Protein AF-X0Z8K5-F1 (afdb_monomer)

Radius of gyration: 34.72 Å; Cα contacts (8 Å, |Δi|>4): 149; chains: 1; bounding box: 66×34×94 Å

Secondary structure (DSSP, 8-state):
---TT--EEEEEE-TT--EEEEEE--HHHHHHHHHHHHHH-TT-EEEEEEEEEETTEEEEEEEEEEEETTEEEEEEEEEEEE----B---HHHHHHHHHHHHHHHHHHHHHHHHHHHHHHHHHHHHHHTT-TT--HHHHHHHHHHHHTT-

Sequence (150 aa):
MIDFSKMTEVKVMLGDSTITEQKTFDPKQVTDYFQKINASLEGWSLQDVSITNNQDVRRIFTKFEIKEGNYLLSGHLSLQFHVLLYYKPVQRVIDCQKELSQIVDLTKNEQEQFSDNSDQVVLNKLKEMGYKDFDHQKLFEVFYEGLRRV

pLDDT: mean 80.6, std 13.21, range [40.66, 95.69]

Structure (mmCIF, N/CA/C/O backbone):
data_AF-X0Z8K5-F1
#
_entry.id   AF-X0Z8K5-F1
#
loop_
_atom_site.group_PDB
_atom_site.id
_atom_site.type_symbol
_atom_site.label_atom_id
_atom_site.label_alt_id
_atom_site.label_comp_id
_atom_site.label_asym_id
_atom_site.label_entity_id
_atom_site.label_seq_id
_atom_site.pdbx_PDB_ins_code
_atom_site.Cartn_x
_atom_site.Cartn_y
_atom_site.Cartn_z
_atom_site.occupancy
_atom_site.B_iso_or_equiv
_atom_site.auth_seq_id
_atom_site.auth_comp_id
_atom_site.auth_asym_id
_atom_site.auth_atom_id
_atom_site.pdbx_PDB_model_num
ATOM 1 N N . MET A 1 1 ? -0.743 15.318 -19.372 1.00 44.97 1 MET A N 1
ATOM 2 C CA . MET A 1 1 ? 0.201 14.740 -18.394 1.00 44.97 1 MET A CA 1
ATOM 3 C C . MET A 1 1 ? -0.537 13.603 -17.705 1.00 44.97 1 MET A C 1
ATOM 5 O O . MET A 1 1 ? -1.605 13.866 -17.168 1.00 44.97 1 MET A O 1
ATOM 9 N N . ILE A 1 2 ? -0.096 12.351 -17.852 1.00 52.69 2 ILE A N 1
ATOM 10 C CA . ILE A 1 2 ? -0.776 11.215 -17.211 1.00 52.69 2 ILE A CA 1
ATOM 11 C C . ILE A 1 2 ? -0.276 11.160 -15.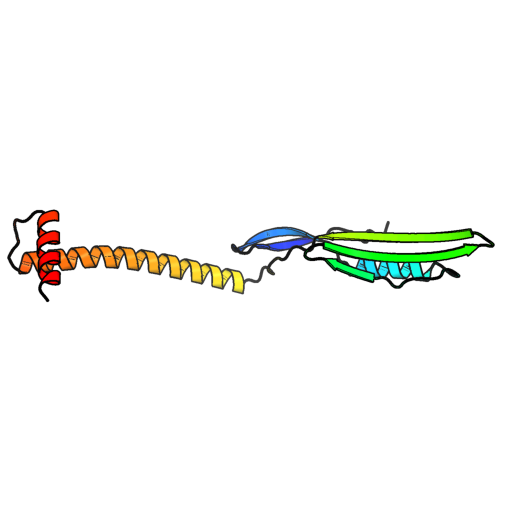767 1.00 52.69 2 ILE A C 1
ATOM 13 O O . ILE A 1 2 ? 0.916 10.987 -15.534 1.00 52.69 2 ILE A O 1
ATOM 17 N N . ASP A 1 3 ? -1.176 11.394 -14.819 1.00 67.38 3 ASP A N 1
ATOM 18 C CA . ASP A 1 3 ? -0.862 11.479 -13.395 1.00 67.38 3 ASP A CA 1
ATOM 19 C C . ASP A 1 3 ? -0.971 10.082 -12.761 1.00 67.38 3 ASP A C 1
ATOM 21 O O . ASP A 1 3 ? -1.995 9.707 -12.198 1.00 67.38 3 ASP A O 1
ATOM 25 N N . PHE A 1 4 ? 0.070 9.262 -12.936 1.00 69.38 4 PHE A N 1
ATOM 26 C CA . PHE A 1 4 ? 0.128 7.882 -12.418 1.00 69.38 4 PHE A CA 1
ATOM 27 C C . PHE A 1 4 ? 0.201 7.812 -10.885 1.00 69.38 4 PHE A C 1
ATOM 29 O O . PHE A 1 4 ? -0.040 6.762 -10.294 1.00 69.38 4 PHE A O 1
ATOM 36 N N . SER A 1 5 ? 0.532 8.935 -10.248 1.00 74.38 5 SER A N 1
ATOM 37 C CA . SER A 1 5 ? 0.516 9.140 -8.800 1.00 74.38 5 SER A CA 1
ATOM 38 C C . SER A 1 5 ? -0.672 9.990 -8.358 1.00 74.38 5 SER A C 1
ATOM 40 O O . SER A 1 5 ? -0.624 10.575 -7.274 1.00 74.38 5 SER A O 1
ATOM 42 N N . LYS A 1 6 ? -1.722 10.101 -9.187 1.00 83.94 6 LYS A N 1
ATOM 43 C CA . LYS A 1 6 ? -2.889 10.906 -8.844 1.00 83.94 6 LYS A CA 1
ATOM 44 C C . LYS A 1 6 ? -3.464 10.408 -7.531 1.00 83.94 6 LYS A C 1
ATOM 46 O O . LYS A 1 6 ? -3.996 9.300 -7.441 1.00 83.94 6 LYS A O 1
ATOM 51 N N . MET A 1 7 ? -3.368 11.263 -6.525 1.00 89.00 7 MET A N 1
ATOM 52 C CA . MET A 1 7 ? -3.893 10.956 -5.211 1.00 89.00 7 MET A CA 1
ATOM 53 C C . MET A 1 7 ? -5.418 10.975 -5.270 1.00 89.00 7 MET A C 1
ATOM 55 O O . MET A 1 7 ? -6.038 11.913 -5.772 1.00 89.00 7 MET A O 1
ATOM 59 N N . THR A 1 8 ? -6.012 9.914 -4.751 1.00 89.06 8 THR A N 1
ATOM 60 C CA . THR A 1 8 ? -7.448 9.747 -4.559 1.00 89.06 8 THR A CA 1
ATOM 61 C C . THR A 1 8 ? -7.740 9.760 -3.071 1.00 89.06 8 THR A C 1
ATOM 63 O O . THR A 1 8 ? -6.986 9.199 -2.274 1.00 89.06 8 THR A O 1
ATOM 66 N N . GLU A 1 9 ? -8.814 10.443 -2.694 1.00 91.38 9 GLU A N 1
ATOM 67 C CA . GLU A 1 9 ? -9.269 10.490 -1.311 1.00 91.38 9 GLU A CA 1
ATOM 68 C C . GLU A 1 9 ? -10.182 9.298 -1.045 1.00 91.38 9 GLU A C 1
ATOM 70 O O . GLU A 1 9 ? -11.146 9.048 -1.771 1.00 91.38 9 GLU A O 1
ATOM 75 N N . VAL A 1 10 ? -9.847 8.538 -0.008 1.00 90.31 10 VAL A N 1
ATOM 76 C CA . VAL A 1 10 ? -10.605 7.371 0.429 1.00 90.31 10 VAL A CA 1
ATOM 77 C C . VAL A 1 10 ? -10.974 7.527 1.895 1.00 90.31 10 VAL A C 1
ATOM 79 O O . VAL A 1 10 ? -10.151 7.912 2.726 1.00 90.31 10 VAL A O 1
ATOM 82 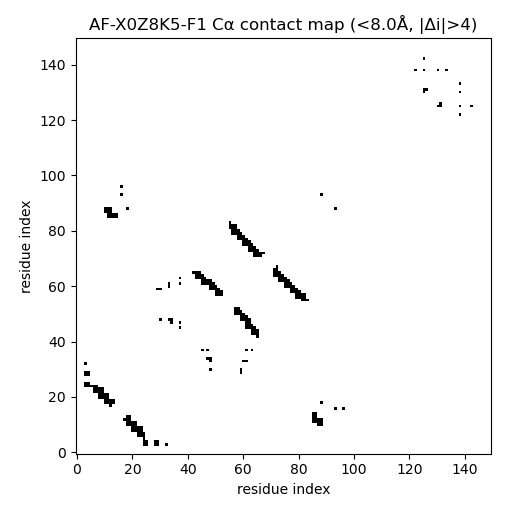N N . LYS A 1 11 ? -12.229 7.207 2.219 1.00 90.31 11 LYS A N 1
ATOM 83 C CA . LYS A 1 11 ? -12.677 7.110 3.608 1.00 90.31 11 LYS A CA 1
ATOM 84 C C . LYS A 1 11 ? -12.175 5.809 4.205 1.00 90.31 11 LYS A C 1
ATOM 86 O O . LYS A 1 11 ? -12.385 4.733 3.643 1.00 90.31 11 LYS A O 1
ATOM 91 N N . VAL A 1 12 ? -11.541 5.919 5.357 1.00 89.50 12 VAL A N 1
ATOM 92 C CA . VAL A 1 12 ? -10.948 4.806 6.086 1.00 89.50 12 VAL A CA 1
ATOM 93 C C . VAL A 1 12 ? -11.328 4.885 7.557 1.00 89.50 12 VAL A C 1
ATOM 95 O O . VAL A 1 12 ? -11.700 5.946 8.054 1.00 89.50 12 VAL A O 1
ATOM 98 N N . MET A 1 13 ? -11.256 3.757 8.253 1.00 86.88 13 MET A N 1
ATOM 99 C CA . MET A 1 13 ? -11.621 3.659 9.661 1.00 86.88 13 MET A CA 1
ATOM 100 C C . MET A 1 13 ? -10.400 3.308 10.516 1.00 86.88 13 MET A C 1
ATOM 102 O O . MET A 1 13 ? -9.633 2.398 10.183 1.00 86.88 13 MET A O 1
ATOM 106 N N . LEU A 1 14 ? -10.228 4.051 11.608 1.00 85.12 14 LEU A N 1
ATOM 107 C CA . LEU A 1 14 ? -9.228 3.810 12.647 1.00 85.12 14 LEU A CA 1
ATOM 108 C C . LEU A 1 14 ? -9.702 2.712 13.618 1.00 85.12 14 LEU A C 1
ATOM 110 O O . LEU A 1 14 ? -10.858 2.298 13.593 1.00 85.12 14 LEU A O 1
ATOM 114 N N . GLY A 1 15 ? -8.810 2.212 14.477 1.00 77.44 15 GLY A N 1
ATOM 115 C CA . GLY A 1 15 ? -9.140 1.133 15.423 1.00 77.44 15 GLY A CA 1
ATOM 116 C C . GLY A 1 15 ? -10.177 1.514 16.488 1.00 77.44 15 GLY A C 1
ATOM 117 O O . GLY A 1 15 ? -10.889 0.648 16.984 1.00 77.44 15 GLY A O 1
ATOM 118 N N . ASP A 1 16 ? -10.303 2.806 16.787 1.00 78.94 16 ASP A N 1
ATOM 119 C CA . ASP A 1 16 ? -11.326 3.398 17.658 1.00 78.94 16 ASP A CA 1
ATOM 120 C C . ASP A 1 16 ? -12.643 3.692 16.913 1.00 78.94 16 ASP A C 1
ATOM 122 O O . ASP A 1 16 ? -13.576 4.267 17.468 1.00 78.94 16 ASP A O 1
ATOM 126 N N . SER A 1 17 ? -12.725 3.295 15.640 1.00 74.94 17 SER A N 1
ATOM 127 C CA . SER A 1 17 ? -13.842 3.517 14.720 1.00 74.94 17 SER A CA 1
ATOM 128 C C . SER A 1 17 ? -14.156 4.950 14.328 1.00 74.94 17 SER A C 1
ATOM 130 O O . SER A 1 17 ? -15.172 5.228 13.684 1.00 74.94 17 SER A O 1
ATOM 132 N N . THR A 1 18 ? -13.204 5.843 14.564 1.00 83.31 18 THR A N 1
ATOM 133 C CA . THR A 1 18 ? -13.188 7.144 13.912 1.00 83.31 18 THR A CA 1
ATOM 134 C C . THR A 1 18 ? -13.014 6.964 12.398 1.00 83.31 18 THR A C 1
ATOM 136 O O . THR A 1 18 ? -12.086 6.294 11.932 1.00 83.31 18 THR A O 1
ATOM 139 N N . ILE A 1 19 ? -13.912 7.566 11.611 1.00 88.38 19 ILE A N 1
ATOM 140 C CA . ILE A 1 19 ? -13.794 7.624 10.148 1.00 88.38 19 ILE A CA 1
ATOM 141 C C . ILE A 1 19 ? -12.972 8.860 9.777 1.00 88.38 19 ILE A C 1
ATOM 143 O O . ILE A 1 19 ? -13.301 9.974 10.177 1.00 88.38 19 ILE A O 1
ATOM 147 N N . THR A 1 20 ? -11.922 8.662 8.986 1.00 90.44 20 THR A N 1
ATOM 148 C CA . THR A 1 20 ? -11.050 9.725 8.476 1.00 90.44 20 THR A CA 1
ATOM 149 C C . THR A 1 20 ? -10.858 9.586 6.966 1.00 90.44 20 THR A C 1
ATOM 151 O O . THR A 1 20 ? -11.178 8.553 6.374 1.00 90.44 20 THR A O 1
ATOM 154 N N . GLU A 1 21 ? -10.357 10.635 6.328 1.00 92.50 21 GLU A N 1
ATOM 155 C CA . GLU A 1 21 ? -10.035 10.649 4.904 1.00 92.50 21 GLU A CA 1
ATOM 156 C C . GLU A 1 21 ? -8.524 10.550 4.727 1.00 92.50 21 GLU A C 1
ATOM 158 O O . GLU A 1 21 ? -7.752 11.239 5.393 1.00 92.50 21 GLU A O 1
ATOM 163 N N . GLN A 1 22 ? -8.096 9.657 3.840 1.00 90.94 22 GLN A N 1
ATOM 164 C CA . GLN A 1 22 ? -6.690 9.447 3.523 1.00 90.94 22 GLN A CA 1
ATOM 165 C C . GLN A 1 22 ? -6.464 9.555 2.026 1.00 90.94 22 GLN A C 1
ATOM 167 O O . GLN A 1 22 ? -7.310 9.168 1.219 1.00 90.94 22 GLN A O 1
ATOM 172 N N . LYS A 1 23 ? -5.292 10.070 1.658 1.00 91.50 23 LYS A N 1
ATOM 173 C CA . LYS A 1 23 ? -4.861 10.157 0.265 1.00 91.50 23 LYS A CA 1
ATOM 174 C C . LYS A 1 23 ? -4.072 8.911 -0.098 1.00 91.50 23 LYS A C 1
ATOM 176 O O . LYS A 1 23 ? -3.109 8.559 0.577 1.00 91.50 23 LYS A O 1
ATOM 181 N N . THR A 1 24 ? -4.473 8.255 -1.176 1.00 91.12 24 THR A N 1
ATOM 182 C CA . THR A 1 24 ? -3.827 7.042 -1.678 1.00 91.12 24 THR A CA 1
ATOM 183 C C . THR A 1 24 ? -3.754 7.056 -3.200 1.00 91.12 24 THR A C 1
ATOM 185 O O . THR A 1 24 ? -4.452 7.825 -3.856 1.00 91.12 24 THR A O 1
ATOM 188 N N . PHE A 1 25 ? -2.918 6.203 -3.775 1.00 91.75 25 PHE A N 1
ATOM 189 C CA . PHE A 1 25 ? -2.806 6.006 -5.217 1.00 91.75 25 PHE A CA 1
ATOM 190 C C . PHE A 1 25 ? -2.772 4.507 -5.514 1.00 91.75 25 PHE A C 1
ATOM 192 O O . PHE A 1 25 ? -2.510 3.702 -4.621 1.00 91.75 25 PHE A O 1
ATOM 199 N N . ASP A 1 26 ? -3.027 4.129 -6.764 1.00 90.25 26 ASP A N 1
ATOM 200 C CA . ASP A 1 26 ? -2.982 2.732 -7.191 1.00 90.25 26 ASP A CA 1
ATOM 201 C C . ASP A 1 26 ? -1.544 2.328 -7.583 1.00 90.25 26 ASP A C 1
ATOM 203 O O . ASP A 1 26 ? -1.046 2.772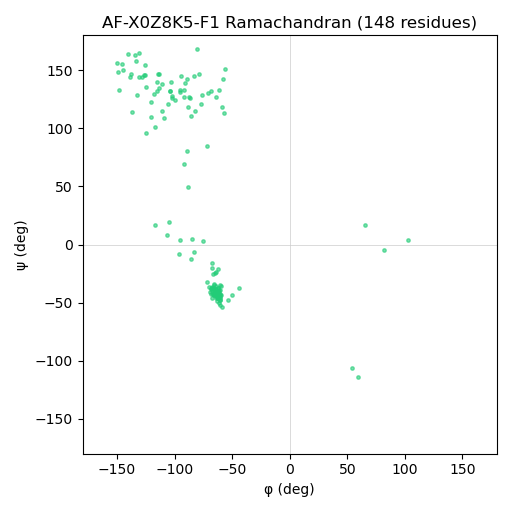 -8.625 1.00 90.25 26 ASP A O 1
ATOM 207 N N . PRO A 1 27 ? -0.861 1.458 -6.811 1.00 90.56 27 PRO A N 1
ATOM 208 C CA . PRO A 1 27 ? 0.500 1.025 -7.126 1.00 90.56 27 PRO A CA 1
ATOM 209 C C . PRO A 1 27 ? 0.594 0.263 -8.457 1.00 90.56 27 PRO A C 1
ATOM 211 O O . PRO A 1 27 ? 1.669 0.198 -9.064 1.00 90.56 27 PRO A O 1
ATOM 214 N N . LYS A 1 28 ? -0.521 -0.297 -8.946 1.00 90.94 28 LYS A N 1
ATOM 215 C CA . LYS A 1 28 ? -0.571 -0.959 -10.249 1.00 90.94 28 LYS A CA 1
ATOM 216 C C . LYS A 1 28 ? -0.359 0.036 -11.386 1.00 90.94 28 LYS A C 1
ATOM 218 O O . LYS A 1 28 ? 0.360 -0.284 -12.322 1.00 90.94 28 LYS A O 1
ATOM 223 N N . GLN A 1 29 ? -0.883 1.259 -11.283 1.00 91.62 29 GLN A N 1
ATOM 224 C CA . GLN A 1 29 ? -0.683 2.285 -12.316 1.00 91.62 29 GLN A CA 1
ATOM 225 C C . GLN A 1 29 ? 0.794 2.663 -12.471 1.00 91.62 29 GLN A C 1
ATOM 227 O O . GLN A 1 29 ? 1.270 2.849 -13.590 1.00 91.62 29 GLN A O 1
ATOM 232 N N . VAL A 1 30 ? 1.536 2.716 -11.361 1.00 91.81 30 VAL A N 1
ATOM 233 C CA . VAL A 1 30 ? 2.989 2.945 -11.366 1.00 91.81 30 VAL A CA 1
ATOM 234 C C . VAL A 1 30 ? 3.730 1.753 -11.975 1.00 91.81 30 VAL A C 1
ATOM 236 O O . VAL A 1 30 ? 4.633 1.937 -12.789 1.00 91.81 30 VAL A O 1
ATOM 239 N N . THR A 1 31 ? 3.326 0.532 -11.619 1.00 92.38 31 THR A N 1
ATOM 240 C CA . THR A 1 31 ? 3.914 -0.705 -12.156 1.00 92.38 31 THR A CA 1
ATOM 241 C C . THR A 1 31 ? 3.718 -0.795 -13.671 1.00 92.38 31 THR A C 1
ATOM 243 O O . THR A 1 31 ? 4.689 -0.965 -14.407 1.00 92.38 31 THR A O 1
ATOM 246 N N . ASP A 1 32 ? 2.486 -0.590 -14.143 1.00 92.06 32 ASP A N 1
ATOM 247 C CA . ASP A 1 32 ? 2.126 -0.588 -15.562 1.00 92.06 32 ASP A CA 1
ATOM 248 C C . ASP A 1 32 ? 2.892 0.517 -16.321 1.00 92.06 32 ASP A C 1
ATOM 250 O O . ASP A 1 32 ? 3.287 0.339 -17.474 1.00 92.06 32 ASP A O 1
ATOM 254 N N . TYR A 1 33 ? 3.142 1.668 -15.684 1.00 91.69 33 TYR A N 1
ATOM 255 C CA . TYR A 1 33 ? 3.954 2.736 -16.266 1.00 91.69 33 TYR A CA 1
ATOM 256 C C . TYR A 1 33 ? 5.431 2.343 -16.413 1.00 91.69 33 TYR A C 1
ATOM 258 O O . TYR A 1 33 ? 6.007 2.537 -17.482 1.00 91.69 33 TYR A O 1
ATOM 266 N N . PHE A 1 34 ? 6.043 1.742 -15.389 1.00 93.00 34 PHE A N 1
ATOM 267 C CA . PHE A 1 34 ? 7.432 1.274 -15.478 1.00 93.00 34 PHE A CA 1
ATOM 268 C C . PHE A 1 34 ? 7.589 0.164 -16.522 1.00 93.00 34 PHE A C 1
ATOM 270 O O . PHE A 1 34 ? 8.575 0.154 -17.255 1.00 93.00 34 PHE A O 1
ATOM 277 N N . GLN A 1 35 ? 6.591 -0.711 -16.668 1.00 92.00 35 GLN A N 1
ATOM 278 C CA . GLN A 1 35 ? 6.568 -1.709 -17.739 1.00 92.00 35 GLN A CA 1
ATOM 279 C C . GLN A 1 35 ? 6.537 -1.067 -19.132 1.00 92.00 35 GLN A C 1
ATOM 281 O O . GLN A 1 35 ? 7.237 -1.531 -20.028 1.00 92.00 35 GLN A O 1
ATOM 286 N N . LYS A 1 36 ? 5.781 0.023 -19.322 1.00 92.44 36 LYS A N 1
ATOM 287 C CA . LYS A 1 36 ? 5.780 0.773 -20.590 1.00 92.44 36 LYS A CA 1
ATOM 288 C C . LYS A 1 36 ? 7.136 1.408 -20.893 1.00 92.44 36 LYS A C 1
ATOM 290 O O . LYS A 1 36 ? 7.555 1.379 -22.044 1.00 92.44 36 LYS A O 1
ATOM 295 N N . ILE A 1 37 ? 7.821 1.950 -19.880 1.00 90.44 37 ILE A N 1
ATOM 296 C CA . ILE A 1 37 ? 9.189 2.469 -20.040 1.00 90.44 37 ILE A CA 1
ATOM 297 C C . ILE A 1 37 ? 10.112 1.339 -20.491 1.00 90.44 37 ILE A C 1
ATOM 299 O O . ILE A 1 37 ? 10.763 1.475 -21.522 1.00 90.44 37 ILE A O 1
ATOM 303 N N . ASN A 1 38 ? 10.106 0.212 -19.777 1.00 90.81 38 ASN A N 1
ATOM 304 C CA . ASN A 1 38 ? 10.895 -0.965 -20.131 1.00 90.81 38 ASN A CA 1
ATOM 305 C C . ASN A 1 38 ? 10.622 -1.400 -21.584 1.00 90.81 38 ASN A C 1
ATOM 307 O O . ASN A 1 38 ? 11.557 -1.563 -22.356 1.00 90.81 38 ASN A O 1
ATOM 311 N N . ALA A 1 39 ? 9.353 -1.494 -21.992 1.00 90.75 39 ALA A N 1
ATOM 312 C CA . ALA A 1 39 ? 8.976 -1.871 -23.356 1.00 90.75 39 ALA A CA 1
ATOM 313 C C . ALA A 1 39 ? 9.431 -0.871 -24.439 1.00 90.75 39 ALA A C 1
ATOM 315 O O . ALA A 1 39 ? 9.563 -1.257 -25.595 1.00 90.75 39 ALA A O 1
ATOM 316 N N . SER A 1 40 ? 9.662 0.398 -24.088 1.00 91.94 40 SER A N 1
ATOM 317 C CA . SER A 1 40 ? 10.149 1.427 -25.021 1.00 91.94 40 SER A CA 1
ATOM 318 C C . SER A 1 40 ? 11.675 1.474 -25.171 1.00 91.94 40 SER A C 1
ATOM 320 O O . SER A 1 40 ? 12.181 2.143 -26.069 1.00 91.94 40 SER A O 1
ATOM 322 N N . LEU A 1 41 ? 12.415 0.787 -24.296 1.00 91.62 41 LEU A N 1
ATOM 323 C CA . LEU A 1 41 ? 13.878 0.777 -24.268 1.00 91.62 41 LEU A CA 1
ATOM 324 C C . LEU A 1 41 ? 14.432 -0.385 -25.106 1.00 91.62 41 LEU A C 1
ATOM 326 O O . LEU A 1 41 ? 15.000 -1.346 -24.586 1.00 91.62 41 LEU A O 1
ATOM 330 N N . GLU A 1 42 ? 14.270 -0.297 -26.425 1.00 88.50 42 GLU A N 1
ATOM 331 C CA . GLU A 1 42 ? 14.803 -1.296 -27.358 1.00 88.50 42 GLU A CA 1
ATOM 332 C C . GLU A 1 42 ? 16.338 -1.378 -27.291 1.00 88.50 42 GLU A C 1
ATOM 334 O O . GLU A 1 42 ? 17.033 -0.363 -27.299 1.00 88.50 42 GLU A O 1
ATOM 339 N N . GLY A 1 43 ? 16.879 -2.598 -27.219 1.00 88.75 43 GLY A N 1
ATOM 340 C CA . GLY A 1 43 ? 18.326 -2.846 -27.146 1.00 88.75 43 GLY A CA 1
ATOM 341 C C . GLY A 1 43 ? 18.945 -2.699 -25.751 1.00 88.75 43 GLY A C 1
ATOM 342 O O . GLY A 1 43 ? 20.118 -3.025 -25.574 1.00 88.75 43 GLY A O 1
ATOM 343 N N . TRP A 1 44 ? 18.169 -2.272 -24.752 1.00 94.12 44 TRP A N 1
ATOM 344 C CA . TRP A 1 44 ? 18.604 -2.250 -23.358 1.00 94.12 44 TRP A CA 1
ATOM 345 C C . TRP A 1 44 ? 18.410 -3.626 -22.709 1.00 94.12 44 TRP A C 1
ATOM 347 O O . TRP A 1 44 ? 17.443 -4.339 -22.974 1.00 94.12 44 TRP A O 1
ATOM 357 N N . SER A 1 45 ? 19.322 -3.989 -21.814 1.00 91.62 45 SER A N 1
ATOM 358 C CA . SER A 1 45 ? 19.138 -5.069 -20.848 1.00 91.62 45 SER A CA 1
ATOM 359 C C . SER A 1 45 ? 18.233 -4.561 -19.730 1.00 91.62 45 SER A C 1
ATOM 361 O O . SER A 1 45 ? 18.541 -3.553 -19.092 1.00 91.62 45 SER A O 1
ATOM 363 N N . LEU A 1 46 ? 17.096 -5.221 -19.518 1.00 91.19 46 LEU A N 1
ATOM 364 C CA . LEU A 1 46 ? 16.043 -4.773 -18.607 1.00 91.19 46 LEU A CA 1
ATOM 365 C C . LEU A 1 46 ? 15.922 -5.735 -17.427 1.00 91.19 46 LEU A C 1
ATOM 367 O O . LEU A 1 46 ? 15.862 -6.950 -17.606 1.00 91.19 46 LEU A O 1
ATOM 371 N N . GLN A 1 47 ? 15.817 -5.183 -16.222 1.00 85.38 47 GLN A N 1
ATOM 372 C CA . GLN A 1 47 ? 15.300 -5.905 -15.070 1.00 85.38 47 GLN A CA 1
ATOM 373 C C . GLN A 1 47 ? 13.790 -5.664 -14.981 1.00 85.38 47 GLN A C 1
ATOM 375 O O . GLN A 1 47 ? 13.332 -4.522 -15.073 1.00 85.38 47 GLN A O 1
ATOM 380 N N . ASP A 1 48 ? 13.014 -6.732 -14.788 1.00 86.38 48 ASP A N 1
ATOM 381 C CA . ASP A 1 48 ? 11.569 -6.620 -14.596 1.00 86.38 48 ASP A CA 1
ATOM 382 C C . ASP A 1 48 ? 11.219 -5.703 -13.419 1.00 86.38 48 ASP A C 1
ATOM 384 O O . ASP A 1 48 ? 11.956 -5.590 -12.429 1.00 86.38 48 ASP A O 1
ATOM 388 N N . VAL A 1 49 ? 10.050 -5.063 -13.521 1.00 89.81 49 VAL A N 1
ATOM 389 C CA . VAL A 1 49 ? 9.542 -4.193 -12.459 1.00 89.81 49 VAL A CA 1
ATOM 390 C C . VAL A 1 49 ? 9.406 -5.002 -11.176 1.00 89.81 49 VAL A C 1
ATOM 392 O O . VAL A 1 49 ? 8.655 -5.973 -11.100 1.00 89.81 49 VAL A O 1
ATOM 395 N N . SER A 1 50 ? 10.148 -4.581 -10.162 1.00 89.69 50 SER A N 1
ATOM 396 C CA . SER A 1 50 ? 10.302 -5.298 -8.906 1.00 89.69 50 SER A CA 1
ATOM 397 C C . SER A 1 50 ? 9.695 -4.502 -7.759 1.00 89.69 50 SER A C 1
ATOM 399 O O . SER A 1 50 ? 9.732 -3.268 -7.746 1.00 89.69 50 SER A O 1
ATOM 401 N N . ILE A 1 51 ? 9.147 -5.218 -6.773 1.00 87.69 51 ILE A N 1
ATOM 402 C CA . ILE A 1 51 ? 8.557 -4.624 -5.572 1.00 87.69 51 ILE A CA 1
ATOM 403 C C . ILE A 1 51 ? 9.293 -5.146 -4.341 1.00 87.69 51 ILE A C 1
ATOM 405 O O . ILE A 1 51 ? 9.325 -6.352 -4.108 1.00 87.69 51 ILE A O 1
ATOM 409 N N . THR A 1 52 ? 9.851 -4.250 -3.525 1.00 89.44 52 THR A N 1
ATOM 410 C CA . THR A 1 52 ? 10.366 -4.626 -2.199 1.00 89.44 52 THR A CA 1
ATOM 411 C C . THR A 1 52 ? 9.319 -4.387 -1.126 1.00 89.44 52 THR A C 1
ATOM 413 O O . THR A 1 52 ? 8.592 -3.391 -1.170 1.00 89.44 52 THR A O 1
ATOM 416 N N . ASN A 1 53 ? 9.305 -5.255 -0.119 1.00 86.81 53 ASN A N 1
ATOM 417 C CA . ASN A 1 53 ? 8.484 -5.109 1.072 1.00 86.81 53 ASN A CA 1
ATOM 418 C C . ASN A 1 53 ? 9.395 -5.060 2.302 1.00 86.81 53 ASN A C 1
ATOM 420 O O . ASN A 1 53 ? 10.008 -6.070 2.644 1.00 86.81 53 ASN A O 1
ATOM 424 N N . ASN A 1 54 ? 9.505 -3.891 2.931 1.00 85.50 54 ASN A N 1
ATOM 425 C CA . ASN A 1 54 ? 10.225 -3.730 4.185 1.00 85.50 54 ASN A CA 1
ATOM 426 C C . ASN A 1 54 ? 9.292 -3.101 5.220 1.00 85.50 54 ASN A C 1
ATOM 428 O O . ASN A 1 54 ? 9.139 -1.883 5.248 1.00 85.50 54 ASN A O 1
ATOM 432 N N . GLN A 1 55 ? 8.669 -3.949 6.042 1.00 83.44 55 GLN A N 1
ATOM 433 C CA . GLN A 1 55 ? 7.692 -3.553 7.059 1.00 83.44 55 GLN A CA 1
ATOM 434 C C . GLN A 1 55 ? 6.541 -2.722 6.463 1.00 83.44 55 GLN A C 1
ATOM 436 O O . GLN A 1 55 ? 5.674 -3.266 5.780 1.00 83.44 55 GLN A O 1
ATOM 441 N N . ASP A 1 56 ? 6.525 -1.418 6.720 1.00 85.62 56 ASP A N 1
ATOM 442 C CA . ASP A 1 56 ? 5.535 -0.459 6.241 1.00 85.62 56 ASP A CA 1
ATOM 443 C C . ASP A 1 56 ? 5.987 0.282 4.973 1.00 85.62 56 ASP A C 1
ATOM 445 O O . ASP A 1 56 ? 5.187 0.971 4.346 1.00 85.62 56 ASP A O 1
ATOM 449 N N . VAL A 1 57 ? 7.240 0.122 4.543 1.00 89.56 57 VAL A N 1
ATOM 450 C CA . VAL A 1 57 ? 7.790 0.778 3.354 1.00 89.56 57 VAL A CA 1
ATOM 451 C C . VAL A 1 57 ? 7.784 -0.172 2.164 1.00 89.56 57 VAL A C 1
ATOM 453 O O . VAL A 1 57 ? 8.386 -1.252 2.173 1.00 89.56 57 VAL A O 1
ATOM 456 N N . ARG A 1 58 ? 7.150 0.269 1.076 1.00 91.94 58 ARG A N 1
ATOM 457 C CA . ARG A 1 58 ? 7.181 -0.413 -0.219 1.00 91.94 58 ARG A CA 1
ATOM 458 C C . ARG A 1 58 ? 7.921 0.421 -1.245 1.00 91.94 58 ARG A C 1
ATOM 460 O O . ARG A 1 58 ? 7.874 1.651 -1.228 1.00 91.94 58 ARG A O 1
ATOM 467 N N . ARG A 1 59 ? 8.605 -0.266 -2.157 1.00 93.69 59 ARG A N 1
ATOM 468 C CA . ARG A 1 59 ? 9.304 0.357 -3.281 1.00 93.69 59 ARG A CA 1
ATOM 469 C C . ARG A 1 59 ? 8.981 -0.386 -4.558 1.00 93.69 59 ARG A C 1
ATOM 471 O O . ARG A 1 59 ? 9.146 -1.599 -4.589 1.00 93.69 59 ARG A O 1
ATOM 478 N N . ILE A 1 60 ? 8.570 0.345 -5.585 1.00 94.19 60 ILE A N 1
ATOM 479 C CA . ILE A 1 60 ? 8.458 -0.143 -6.962 1.00 94.19 60 ILE A CA 1
ATOM 480 C C . ILE A 1 60 ? 9.666 0.399 -7.709 1.00 94.19 60 ILE A C 1
ATOM 482 O O . ILE A 1 60 ? 9.909 1.605 -7.669 1.00 94.19 60 ILE A O 1
ATOM 486 N N . PHE A 1 61 ? 10.438 -0.463 -8.363 1.00 94.94 61 PHE A N 1
ATOM 487 C CA . PHE A 1 61 ? 11.623 -0.036 -9.098 1.00 94.94 61 PHE A CA 1
ATOM 488 C C . PHE A 1 61 ? 11.868 -0.874 -10.354 1.00 94.94 61 PHE A C 1
ATOM 490 O O . PHE A 1 61 ? 11.436 -2.020 -10.447 1.00 94.94 61 PHE A O 1
ATOM 497 N N . THR A 1 62 ? 12.569 -0.285 -11.317 1.00 94.88 62 THR A N 1
ATOM 498 C CA . THR A 1 62 ? 13.078 -0.956 -12.518 1.00 94.88 62 THR A CA 1
ATOM 499 C C . THR A 1 62 ? 14.501 -0.485 -12.791 1.00 94.88 62 THR A C 1
ATOM 501 O O . THR A 1 62 ? 14.852 0.665 -12.499 1.00 94.88 62 THR A O 1
ATOM 504 N N . LYS A 1 63 ? 15.331 -1.379 -13.322 1.00 95.31 63 LYS A N 1
ATOM 505 C CA . LYS A 1 63 ? 16.709 -1.087 -13.714 1.00 95.31 63 LYS A CA 1
ATOM 506 C C . LYS A 1 63 ? 16.906 -1.479 -15.161 1.00 95.31 63 LYS A C 1
ATOM 508 O O . LYS A 1 63 ? 16.338 -2.467 -15.615 1.00 95.31 63 LYS A O 1
ATOM 513 N N . PHE A 1 64 ? 17.729 -0.720 -15.857 1.00 94.81 64 PHE A N 1
ATOM 514 C CA . PHE A 1 64 ? 18.050 -0.992 -17.245 1.00 94.81 64 PHE A CA 1
ATOM 515 C C . PHE A 1 64 ? 19.463 -0.534 -17.563 1.00 94.81 64 PHE A C 1
ATOM 517 O O . PHE A 1 64 ? 19.953 0.434 -16.982 1.00 94.81 64 PHE A O 1
ATOM 524 N N . GLU A 1 65 ? 20.125 -1.227 -18.477 1.00 95.19 65 GLU A N 1
ATOM 525 C CA . GLU A 1 65 ? 21.484 -0.903 -18.891 1.00 95.19 65 GLU A CA 1
ATOM 526 C C . GLU A 1 65 ? 21.712 -1.170 -20.377 1.00 95.19 65 GLU A C 1
ATOM 528 O O . GLU A 1 65 ? 21.097 -2.056 -20.964 1.00 95.19 65 GLU A O 1
ATOM 533 N N . ILE A 1 66 ? 22.600 -0.400 -20.994 1.00 95.69 66 ILE A N 1
ATOM 534 C CA . ILE A 1 66 ? 23.042 -0.611 -22.371 1.00 95.69 66 ILE A CA 1
ATOM 535 C C . ILE A 1 66 ? 24.543 -0.382 -22.452 1.00 95.69 66 ILE A C 1
ATOM 537 O O . ILE A 1 66 ? 25.108 0.471 -21.758 1.00 95.69 66 ILE A O 1
ATOM 541 N N . LYS A 1 67 ? 25.200 -1.168 -23.300 1.00 94.88 67 LYS A N 1
ATOM 542 C CA . LYS A 1 67 ? 26.628 -1.045 -23.553 1.00 94.88 67 LYS A CA 1
ATOM 543 C C . LYS A 1 67 ? 26.846 -0.400 -24.914 1.00 94.88 67 LYS A C 1
ATOM 545 O O . LYS A 1 67 ? 26.458 -0.967 -25.926 1.00 94.88 67 LYS A O 1
ATOM 550 N N . GLU A 1 68 ? 27.530 0.734 -24.922 1.00 91.62 68 GLU A N 1
ATOM 551 C CA . GLU A 1 68 ? 27.909 1.460 -26.133 1.00 91.62 68 GLU A CA 1
ATOM 552 C C . GLU A 1 68 ? 29.437 1.506 -26.219 1.00 91.62 68 GLU A C 1
ATOM 554 O O . GLU A 1 68 ? 30.115 2.247 -25.500 1.00 91.62 68 GLU A O 1
ATOM 559 N N . GLY A 1 69 ? 30.009 0.631 -27.051 1.00 92.31 69 GLY A N 1
ATOM 560 C CA . GLY A 1 69 ? 31.456 0.425 -27.136 1.00 92.31 69 GLY A CA 1
ATOM 561 C C . GLY A 1 69 ? 32.062 -0.023 -25.799 1.00 92.31 69 GLY A C 1
ATOM 562 O O . GLY A 1 69 ? 31.781 -1.118 -25.308 1.00 92.31 69 GLY A O 1
ATOM 563 N N . ASN A 1 70 ? 32.906 0.830 -25.210 1.00 94.81 70 ASN A N 1
ATOM 564 C CA . ASN A 1 70 ? 33.550 0.593 -23.911 1.00 94.81 70 ASN A CA 1
ATOM 565 C C . ASN A 1 70 ? 32.797 1.232 -22.730 1.00 94.81 70 ASN A C 1
ATOM 567 O O . ASN A 1 70 ? 33.280 1.168 -21.600 1.00 94.81 70 ASN A O 1
ATOM 571 N N . TYR A 1 71 ? 31.636 1.842 -22.973 1.00 94.12 71 TYR A N 1
ATOM 572 C CA . TYR A 1 71 ? 30.828 2.496 -21.948 1.00 94.12 71 TYR A CA 1
ATOM 573 C C . TYR A 1 71 ? 29.629 1.629 -21.563 1.00 94.12 71 TYR A C 1
ATOM 575 O O . TYR A 1 71 ? 28.991 1.023 -22.421 1.00 94.12 71 TYR A O 1
ATOM 583 N N . LEU A 1 72 ? 29.314 1.596 -20.267 1.00 94.44 72 LEU A N 1
ATOM 584 C CA . LEU A 1 72 ? 28.086 1.014 -19.729 1.00 94.44 72 LEU A CA 1
ATOM 585 C C . LEU A 1 72 ? 27.223 2.151 -19.187 1.00 94.44 72 LEU A C 1
ATOM 587 O O . LEU A 1 72 ? 27.608 2.821 -18.227 1.00 94.44 72 LEU A O 1
ATOM 591 N N . LEU A 1 73 ? 26.064 2.365 -19.799 1.00 94.56 73 LEU A N 1
ATOM 592 C CA . LEU A 1 73 ? 25.052 3.275 -19.287 1.00 94.56 73 LEU A CA 1
ATOM 593 C C . LEU A 1 73 ? 24.056 2.452 -18.482 1.00 94.56 73 LEU A C 1
ATOM 595 O O . LEU A 1 73 ? 23.575 1.429 -18.958 1.00 94.56 73 LEU A O 1
ATOM 599 N N . SER A 1 74 ? 23.735 2.905 -17.274 1.00 94.00 74 SER A N 1
ATOM 600 C CA . SER A 1 74 ? 22.736 2.265 -16.420 1.00 94.00 74 SER A CA 1
ATOM 601 C C . SER A 1 74 ? 21.750 3.296 -15.886 1.00 94.00 74 SER A C 1
ATOM 603 O O . SER A 1 74 ? 22.105 4.441 -15.601 1.00 94.00 74 SER A O 1
ATOM 605 N N . GLY A 1 75 ? 20.493 2.883 -15.771 1.00 93.00 75 GLY A N 1
ATOM 606 C CA . GLY A 1 75 ? 19.396 3.661 -15.226 1.00 93.00 75 GLY A CA 1
ATOM 607 C C . GLY A 1 75 ? 18.667 2.877 -14.144 1.00 93.00 75 GLY A C 1
ATOM 608 O O . GLY A 1 75 ? 18.517 1.657 -14.218 1.00 93.00 75 GLY A O 1
ATOM 609 N N . HIS A 1 76 ? 18.217 3.590 -13.116 1.00 94.38 76 HIS A N 1
ATOM 610 C CA . HIS A 1 76 ? 17.424 3.032 -12.029 1.00 94.38 76 HIS A CA 1
ATOM 611 C C . HIS A 1 76 ? 16.284 3.993 -11.703 1.00 94.38 76 HIS A C 1
ATOM 613 O O . HIS A 1 76 ? 16.513 5.108 -11.237 1.00 94.38 76 HIS A O 1
ATOM 619 N N . LEU A 1 77 ? 15.054 3.549 -11.947 1.00 92.50 77 LEU A N 1
ATOM 620 C CA . LEU A 1 77 ? 13.840 4.279 -11.596 1.00 92.50 77 LEU A CA 1
ATOM 621 C C . LEU A 1 77 ? 13.216 3.628 -10.371 1.00 92.50 77 LEU A C 1
ATOM 623 O O . LEU A 1 77 ? 13.074 2.410 -10.329 1.00 92.50 77 LEU A O 1
ATOM 627 N N . SER A 1 78 ? 12.844 4.432 -9.378 1.00 93.06 78 SER A N 1
ATOM 628 C CA . SER A 1 78 ? 12.320 3.935 -8.108 1.00 93.06 78 SER A CA 1
ATOM 629 C C . SER A 1 78 ? 11.300 4.902 -7.515 1.00 93.06 78 SER A C 1
ATOM 631 O O . SER A 1 78 ? 11.579 6.091 -7.384 1.00 93.06 78 SER A O 1
ATOM 633 N N . LEU A 1 79 ? 10.159 4.371 -7.076 1.00 93.25 79 LEU A N 1
ATOM 634 C CA . LEU A 1 79 ? 9.165 5.062 -6.258 1.00 93.25 79 LEU A CA 1
ATOM 635 C C . LEU A 1 79 ? 9.033 4.351 -4.912 1.00 93.25 79 LEU A C 1
ATOM 637 O O . LEU A 1 79 ? 8.817 3.141 -4.872 1.00 93.25 79 LEU A O 1
ATOM 641 N N . GLN A 1 80 ? 9.124 5.104 -3.818 1.00 93.50 80 GLN A N 1
ATOM 642 C CA . GLN A 1 80 ? 8.958 4.598 -2.456 1.00 93.50 80 GLN A CA 1
ATOM 643 C C . GLN A 1 80 ? 7.727 5.223 -1.793 1.00 93.50 80 GLN A C 1
ATOM 645 O O . GLN A 1 80 ? 7.492 6.419 -1.945 1.00 93.50 80 GLN A O 1
ATOM 650 N N . PHE A 1 81 ? 6.964 4.423 -1.046 1.00 91.56 81 PHE A N 1
ATOM 651 C CA . PHE A 1 81 ? 5.763 4.861 -0.333 1.00 91.56 81 PHE A CA 1
ATOM 652 C C . PHE A 1 81 ? 5.518 4.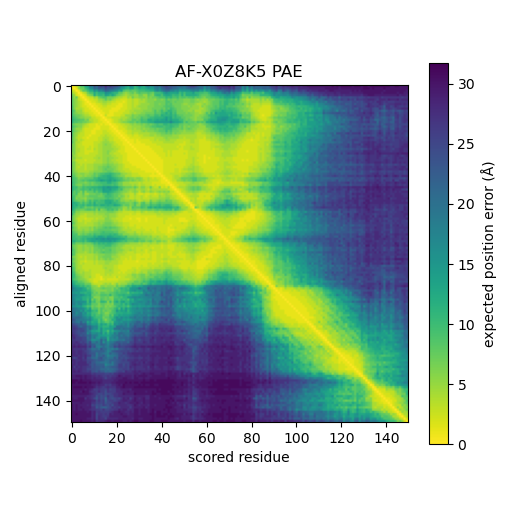045 0.944 1.00 91.56 81 PHE A C 1
ATOM 654 O O . PHE A 1 81 ? 5.969 2.903 1.058 1.00 91.56 81 PHE A O 1
ATOM 661 N N . HIS A 1 82 ? 4.785 4.637 1.891 1.00 90.94 82 HIS A N 1
ATOM 662 C CA . HIS A 1 82 ? 4.339 3.964 3.112 1.00 90.94 82 HIS A CA 1
ATOM 663 C C . HIS A 1 82 ? 2.988 3.277 2.902 1.00 90.94 82 HIS A C 1
ATOM 665 O O . HIS A 1 82 ? 2.102 3.807 2.230 1.00 90.94 82 HIS A O 1
ATOM 671 N N . VAL A 1 83 ? 2.820 2.107 3.512 1.00 88.62 83 VAL A N 1
ATOM 672 C CA . VAL A 1 83 ? 1.557 1.377 3.588 1.00 88.62 83 VAL A CA 1
ATOM 673 C C . VAL A 1 83 ? 1.038 1.439 5.010 1.00 88.62 83 VAL A C 1
ATOM 675 O O . VAL A 1 83 ? 1.560 0.792 5.913 1.00 88.62 83 VAL A O 1
ATOM 678 N N . LEU A 1 84 ? -0.028 2.214 5.178 1.00 87.12 84 LEU A N 1
ATOM 679 C CA . LEU A 1 84 ? -0.761 2.343 6.428 1.00 87.12 84 LEU A CA 1
ATOM 680 C C . LEU A 1 84 ? -1.957 1.385 6.412 1.00 87.12 84 LEU A C 1
ATOM 682 O O . LEU A 1 84 ? -2.683 1.295 5.419 1.00 87.12 84 LEU A O 1
ATOM 686 N N . LEU A 1 85 ? -2.144 0.646 7.505 1.00 83.31 85 LEU A N 1
ATOM 687 C CA . LEU A 1 85 ? -3.243 -0.303 7.656 1.00 83.31 85 LEU A CA 1
ATOM 688 C C . LEU A 1 85 ? -4.460 0.413 8.240 1.00 83.31 85 LEU A C 1
ATOM 690 O O . LEU A 1 85 ? -4.416 0.898 9.368 1.00 83.31 85 LEU A O 1
ATOM 694 N N . TYR A 1 86 ? -5.551 0.436 7.480 1.00 85.62 86 TYR A N 1
ATOM 695 C CA . TYR A 1 86 ? -6.840 0.950 7.931 1.00 85.62 86 TYR A CA 1
ATOM 696 C C . TYR A 1 86 ? -7.944 -0.088 7.748 1.00 85.62 86 TYR A C 1
ATOM 698 O O . TYR A 1 86 ? -7.877 -0.935 6.851 1.00 85.62 86 TYR A O 1
ATOM 706 N N . TYR A 1 87 ? -9.002 0.017 8.551 1.00 81.62 87 TYR A N 1
ATOM 707 C CA . TYR A 1 87 ? -10.208 -0.774 8.354 1.00 81.62 87 TYR A CA 1
ATOM 708 C C . TYR A 1 87 ? -11.070 -0.179 7.239 1.00 81.62 87 TYR A C 1
ATOM 710 O O . TYR A 1 87 ? -11.148 1.041 7.054 1.00 81.62 87 TYR A O 1
ATOM 718 N N . LYS A 1 88 ? -11.758 -1.054 6.497 1.00 80.06 88 LYS A N 1
ATOM 719 C CA . LYS A 1 88 ? -12.815 -0.617 5.581 1.00 80.06 88 LYS A CA 1
ATOM 720 C C . LYS A 1 88 ? -13.990 -0.084 6.412 1.00 80.06 88 LYS A C 1
ATOM 722 O O . LYS A 1 88 ? -14.415 -0.789 7.328 1.00 80.06 88 LYS A O 1
ATOM 727 N N . PRO A 1 89 ? -14.552 1.093 6.088 1.00 80.06 89 PRO A N 1
ATOM 728 C CA . PRO A 1 89 ? -15.717 1.625 6.784 1.00 80.06 89 PRO A CA 1
ATOM 729 C C . PRO A 1 89 ? -16.969 0.824 6.402 1.00 80.06 89 PRO A C 1
ATOM 731 O O . PRO A 1 89 ? -17.694 1.166 5.472 1.00 80.06 89 PRO A O 1
ATOM 734 N N . VAL A 1 90 ? -17.192 -0.2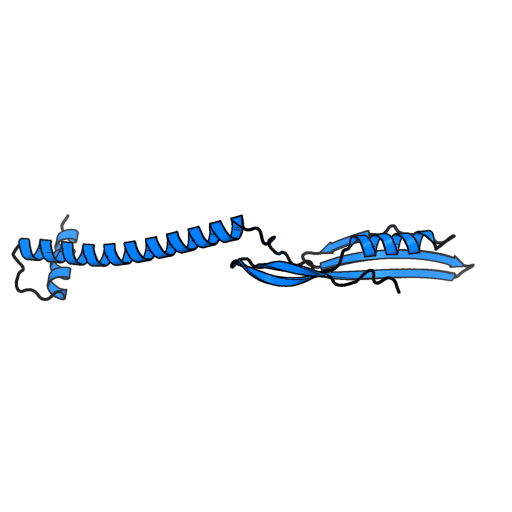95 7.091 1.00 79.25 90 VAL A N 1
ATOM 735 C CA . VAL A 1 90 ? -18.341 -1.183 6.884 1.00 79.25 90 VAL A CA 1
ATOM 736 C C . VAL A 1 90 ? -19.358 -0.934 7.991 1.00 79.25 90 VAL A C 1
ATOM 738 O O . VAL A 1 90 ? -19.010 -1.021 9.165 1.00 79.25 90 VAL A O 1
ATOM 741 N N . GLN A 1 91 ? -20.619 -0.691 7.619 1.00 69.88 91 GLN A N 1
ATOM 742 C CA . GLN A 1 91 ? -21.708 -0.377 8.555 1.00 69.88 91 GLN A CA 1
ATOM 743 C C . GLN A 1 91 ? -21.795 -1.374 9.720 1.00 69.88 91 GLN A C 1
ATOM 745 O O . GLN A 1 91 ? -21.854 -0.973 10.874 1.00 69.88 91 GLN A O 1
ATOM 750 N N . ARG A 1 92 ? -21.665 -2.673 9.429 1.00 76.62 92 ARG A N 1
ATOM 751 C CA . ARG A 1 92 ? -21.685 -3.733 10.444 1.00 76.62 92 ARG A CA 1
ATOM 752 C C . ARG A 1 92 ? -20.586 -3.598 11.504 1.00 76.62 92 ARG A C 1
ATOM 754 O O . ARG A 1 92 ? -20.828 -3.936 12.652 1.00 76.62 92 ARG A O 1
ATOM 761 N N . VAL A 1 93 ? -19.393 -3.124 11.138 1.00 72.56 93 VAL A N 1
ATOM 762 C CA . VAL A 1 93 ? -18.295 -2.919 12.103 1.00 72.56 93 VAL A CA 1
ATOM 763 C C . VAL A 1 93 ? -18.665 -1.801 13.079 1.00 72.56 93 VAL A C 1
ATOM 765 O O . VAL A 1 93 ? -18.520 -1.976 14.285 1.00 72.56 93 VAL A O 1
ATOM 768 N N . ILE A 1 94 ? -19.244 -0.714 12.559 1.00 73.44 94 ILE A N 1
ATOM 769 C CA . ILE A 1 94 ? -19.740 0.417 13.355 1.00 73.44 94 ILE A CA 1
ATOM 770 C C . ILE A 1 94 ? -20.859 -0.036 14.296 1.00 73.44 94 ILE A C 1
ATOM 772 O O . ILE A 1 94 ? -20.859 0.321 15.472 1.00 73.44 94 ILE A O 1
ATOM 776 N N . ASP A 1 95 ? -21.810 -0.819 13.786 1.00 79.25 95 ASP A N 1
ATOM 777 C CA . ASP A 1 95 ? -22.943 -1.307 14.572 1.00 79.25 95 ASP A CA 1
ATOM 778 C C . ASP A 1 95 ? -22.468 -2.215 15.714 1.00 79.25 95 ASP A C 1
ATOM 780 O O . ASP A 1 95 ? -22.857 -2.004 16.861 1.00 79.25 95 ASP A O 1
ATOM 784 N N . CYS A 1 96 ? -21.546 -3.146 15.436 1.00 80.19 96 CYS A N 1
ATOM 785 C CA . CYS A 1 96 ? -20.951 -3.999 16.466 1.00 80.19 96 CYS A CA 1
ATOM 786 C C . CYS A 1 96 ? -20.199 -3.190 17.534 1.00 80.19 96 CYS A C 1
ATOM 788 O O . CYS A 1 96 ? -20.277 -3.520 18.712 1.00 80.19 96 CYS A O 1
ATOM 790 N N . GLN A 1 97 ? -19.481 -2.126 17.166 1.00 73.56 97 GLN A N 1
ATOM 791 C CA . GLN A 1 97 ? -18.788 -1.286 18.151 1.00 73.56 97 GLN A CA 1
ATOM 792 C C . GLN A 1 97 ? -19.749 -0.462 19.008 1.00 73.56 97 GLN A C 1
ATOM 794 O O . GLN A 1 97 ? -19.515 -0.313 20.206 1.00 73.56 97 GLN A O 1
ATOM 799 N N . LYS A 1 98 ? -20.856 0.026 18.434 1.00 82.06 98 LYS A N 1
ATOM 800 C CA . LYS A 1 98 ? -21.921 0.682 19.208 1.00 82.06 98 LYS A CA 1
ATOM 801 C C . LYS A 1 98 ? -22.570 -0.279 20.195 1.00 82.06 98 LYS A C 1
ATOM 803 O O . LYS A 1 98 ? -22.756 0.088 21.350 1.00 82.06 98 LYS A O 1
ATOM 808 N N . GLU A 1 99 ? -22.881 -1.493 19.752 1.00 86.44 99 GLU A N 1
ATOM 809 C CA . GLU A 1 99 ? -23.445 -2.540 20.606 1.00 86.44 99 GLU A CA 1
ATOM 810 C C . GLU A 1 99 ? -22.481 -2.897 21.748 1.00 86.44 99 GLU A C 1
ATOM 812 O O . GLU A 1 99 ? -22.879 -2.905 22.909 1.00 86.44 99 GLU A O 1
ATOM 817 N N . LEU A 1 100 ? -21.190 -3.083 21.447 1.00 84.75 100 LEU A N 1
ATOM 818 C CA . LEU A 1 100 ? -20.162 -3.324 22.463 1.00 84.75 100 LEU A CA 1
ATOM 819 C C . LEU A 1 100 ? -20.062 -2.174 23.472 1.00 84.75 100 LEU A C 1
ATOM 821 O O . LEU A 1 100 ? -19.993 -2.432 24.671 1.00 84.75 100 LEU A O 1
ATOM 825 N N . SER A 1 101 ? -20.091 -0.919 23.014 1.00 83.44 101 SER A N 1
ATOM 826 C CA . SER A 1 101 ? -20.083 0.245 23.909 1.00 83.44 101 SER A CA 1
ATOM 827 C C . SER A 1 101 ? -21.300 0.248 24.835 1.00 83.44 101 SER A C 1
ATOM 829 O O . SER A 1 101 ? -21.146 0.435 26.036 1.00 83.44 101 SER A O 1
ATOM 831 N N . GLN A 1 102 ? -22.496 -0.026 24.304 1.00 87.62 102 GLN A N 1
ATOM 832 C CA . GLN A 1 102 ? -23.722 -0.098 25.104 1.00 87.62 102 GLN A CA 1
ATOM 833 C C . GLN A 1 102 ? -23.666 -1.214 26.148 1.00 87.62 102 GLN A C 1
ATOM 835 O O . GLN A 1 102 ? -24.083 -1.001 27.282 1.00 87.62 102 GLN A O 1
ATOM 840 N N . ILE A 1 103 ? -23.132 -2.385 25.791 1.00 87.12 103 ILE A N 1
ATOM 841 C CA . ILE A 1 103 ? -22.951 -3.497 26.732 1.00 87.12 103 ILE A CA 1
ATOM 842 C C . ILE A 1 103 ? -21.983 -3.100 27.851 1.00 87.12 103 ILE A C 1
ATOM 844 O O . ILE A 1 103 ? -22.264 -3.367 29.018 1.00 87.12 103 ILE A O 1
ATOM 848 N N . VAL A 1 104 ? -20.864 -2.447 27.525 1.00 85.81 104 VAL A N 1
ATOM 849 C CA . VAL A 1 104 ? -19.892 -1.972 28.523 1.00 85.81 104 VAL A CA 1
ATOM 850 C C . VAL A 1 104 ? -20.524 -0.943 29.462 1.00 85.81 104 VAL A C 1
ATOM 852 O O . VAL A 1 104 ? -20.380 -1.067 30.678 1.00 85.81 104 VAL A O 1
ATOM 855 N N . ASP A 1 105 ? -21.265 0.025 28.920 1.00 85.44 105 ASP A N 1
ATOM 856 C CA . ASP A 1 105 ? -21.938 1.059 29.710 1.00 85.44 105 ASP A CA 1
ATOM 857 C C . ASP A 1 105 ? -23.027 0.465 30.618 1.00 85.44 105 ASP A C 1
ATOM 859 O O . ASP A 1 105 ? -23.105 0.804 31.800 1.00 85.44 105 ASP A O 1
ATOM 863 N N . LEU A 1 106 ? -23.835 -0.466 30.098 1.00 87.38 106 LEU A N 1
ATOM 864 C CA . LEU A 1 106 ? -24.833 -1.201 30.881 1.00 87.38 106 LEU A CA 1
ATOM 865 C C . LEU A 1 106 ? -24.180 -1.998 32.008 1.00 87.38 106 LEU A C 1
ATOM 867 O O . LEU A 1 106 ? -24.607 -1.885 33.151 1.00 87.38 106 LEU A O 1
ATOM 871 N N . THR A 1 107 ? -23.116 -2.741 31.704 1.00 81.75 107 THR A N 1
ATOM 872 C CA . THR A 1 107 ? -22.403 -3.552 32.701 1.00 81.75 107 THR A CA 1
ATOM 873 C C . THR A 1 107 ? -21.829 -2.670 33.806 1.00 81.75 107 THR A C 1
ATOM 875 O O . THR A 1 107 ? -21.917 -3.018 34.979 1.00 81.75 107 THR A O 1
ATOM 878 N N . LYS A 1 108 ? -21.280 -1.500 33.458 1.00 81.25 108 LYS A N 1
ATOM 879 C CA . LYS A 1 108 ? -20.757 -0.546 34.438 1.00 81.25 108 LYS A CA 1
ATOM 880 C C . LYS A 1 108 ? -21.863 -0.002 35.349 1.00 81.25 108 LYS A C 1
ATOM 882 O O . LYS A 1 108 ? -21.690 0.003 36.564 1.00 81.25 108 LYS A O 1
ATOM 887 N N . ASN A 1 109 ? -23.002 0.389 34.777 1.00 80.75 109 ASN A N 1
ATOM 888 C CA . ASN A 1 109 ? -24.153 0.870 35.544 1.00 80.75 109 ASN A CA 1
ATOM 889 C C . ASN A 1 109 ? -24.729 -0.220 36.462 1.00 80.75 109 ASN A C 1
ATOM 891 O O . ASN A 1 109 ? -25.041 0.049 37.619 1.00 80.75 109 ASN A O 1
ATOM 895 N N . GLU A 1 110 ? -24.864 -1.453 35.966 1.00 75.81 110 GLU A N 1
ATOM 896 C CA . GLU A 1 110 ? -25.316 -2.590 36.774 1.00 75.81 110 GLU A CA 1
ATOM 897 C C . GLU A 1 110 ? -24.327 -2.905 37.897 1.00 75.81 110 GLU A C 1
ATOM 899 O O . GLU A 1 110 ? -24.744 -3.204 39.011 1.00 75.81 110 GLU A O 1
ATOM 904 N N . GLN A 1 111 ? -23.025 -2.793 37.640 1.00 70.38 111 GLN A N 1
ATOM 905 C CA . GLN A 1 111 ? -21.992 -3.018 38.645 1.00 70.38 111 GLN A CA 1
ATOM 906 C C . GLN A 1 111 ? -22.013 -1.951 39.750 1.00 70.38 111 GLN A C 1
ATOM 908 O O . GLN A 1 111 ? -21.881 -2.298 40.924 1.00 70.38 111 GLN A O 1
ATOM 913 N N . GLU A 1 112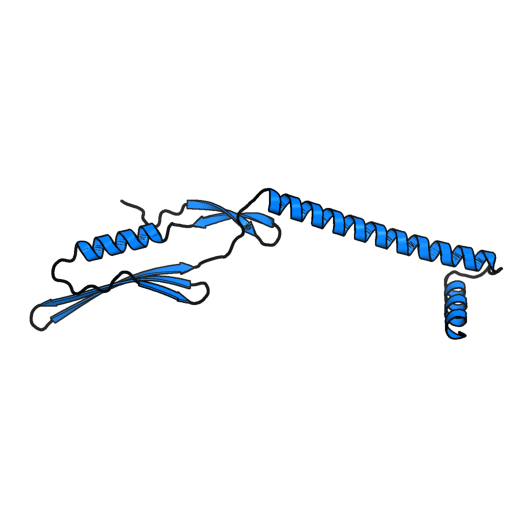 ? -22.237 -0.681 39.404 1.00 73.44 112 GLU A N 1
ATOM 914 C CA . GLU A 1 112 ? -22.446 0.403 40.375 1.00 73.44 112 GLU A CA 1
ATOM 915 C C . GLU A 1 112 ? -23.715 0.154 41.213 1.00 73.44 112 GLU A C 1
ATOM 917 O O . GLU A 1 112 ? -23.648 0.136 42.442 1.00 73.44 112 GLU A O 1
ATOM 922 N N . GLN A 1 113 ? -24.845 -0.179 40.576 1.00 72.06 113 GLN A N 1
ATOM 923 C CA . GLN A 1 113 ? -26.087 -0.513 41.288 1.00 72.06 113 GLN A CA 1
ATOM 924 C C . GLN A 1 113 ? -25.957 -1.753 42.178 1.00 72.06 113 GLN A C 1
ATOM 926 O O . GLN A 1 113 ? -26.561 -1.816 43.249 1.00 72.06 113 GLN A O 1
ATOM 931 N N . PHE A 1 114 ? -25.207 -2.766 41.742 1.00 69.62 114 PHE A N 1
ATOM 932 C CA . PHE A 1 114 ? -24.979 -3.971 42.531 1.00 69.62 114 PHE A CA 1
ATOM 933 C C . PHE A 1 114 ? -24.117 -3.671 43.759 1.00 69.62 114 PHE A C 1
ATOM 935 O O . PHE A 1 114 ? -24.408 -4.195 44.832 1.00 69.62 114 PHE A O 1
ATOM 942 N N . SER A 1 115 ? -23.111 -2.799 43.627 1.00 67.75 115 SER A N 1
ATOM 943 C CA . SER A 1 115 ? -22.322 -2.305 44.760 1.00 67.75 115 SER A CA 1
ATOM 944 C C . SER A 1 115 ? -23.222 -1.608 45.783 1.00 67.75 115 SER A C 1
ATOM 946 O O . SER A 1 115 ? -23.280 -2.045 46.934 1.00 67.75 115 SER A O 1
ATOM 948 N N . ASP A 1 116 ? -24.009 -0.623 45.341 1.00 68.25 116 ASP A N 1
ATOM 949 C CA . ASP A 1 116 ? -24.905 0.159 46.203 1.00 68.25 116 ASP A CA 1
ATOM 950 C 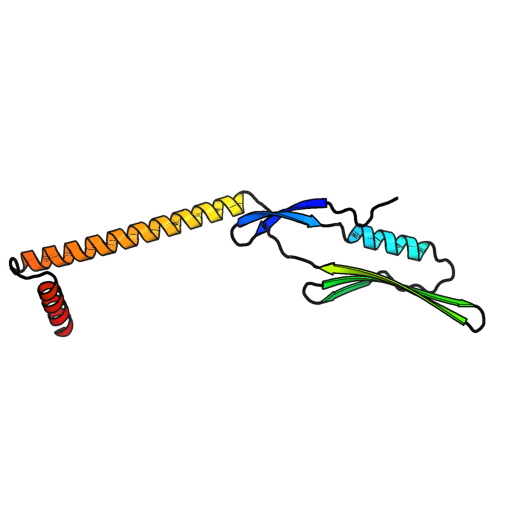C . ASP A 1 116 ? -25.965 -0.721 46.890 1.00 68.25 116 ASP A C 1
ATOM 952 O O . ASP A 1 116 ? -26.226 -0.605 48.092 1.00 68.25 116 ASP A O 1
ATOM 956 N N . ASN A 1 117 ? -26.560 -1.658 46.145 1.00 71.75 117 ASN A N 1
ATOM 957 C CA . ASN A 1 117 ? -27.531 -2.600 46.695 1.00 71.75 117 ASN A CA 1
ATOM 958 C C . ASN A 1 117 ? -26.886 -3.584 47.675 1.00 71.75 117 ASN A C 1
ATOM 960 O O . ASN A 1 117 ? -27.518 -3.944 48.669 1.00 71.75 117 ASN A O 1
ATOM 964 N N . SER A 1 118 ? -25.650 -4.025 47.428 1.00 61.44 118 SER A N 1
ATOM 965 C CA . SER A 1 118 ? -24.947 -4.927 48.343 1.00 61.44 118 SER A CA 1
ATOM 966 C C . SER A 1 118 ? -24.666 -4.252 49.686 1.00 61.44 118 SER A C 1
ATOM 968 O O . SER A 1 118 ? -24.962 -4.841 50.728 1.00 61.44 118 SER A O 1
ATOM 970 N N . ASP A 1 119 ? -24.236 -2.988 49.671 1.00 68.75 119 ASP A N 1
ATOM 971 C CA . ASP A 1 119 ? -24.006 -2.195 50.878 1.00 68.75 119 ASP A CA 1
ATOM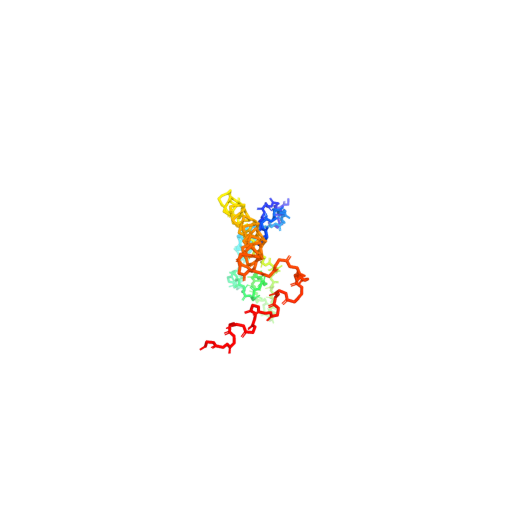 972 C C . ASP A 1 119 ? -25.309 -2.006 51.660 1.00 68.75 119 ASP A C 1
ATOM 974 O O . ASP A 1 119 ? -25.357 -2.203 52.878 1.00 68.75 119 ASP A O 1
ATOM 978 N N . GLN A 1 120 ? -26.411 -1.719 50.961 1.00 70.12 120 GLN A N 1
ATOM 979 C CA . GLN A 1 120 ? -27.716 -1.563 51.594 1.00 70.12 120 GLN A CA 1
ATOM 980 C C . GLN A 1 120 ? -28.254 -2.880 52.181 1.00 70.12 120 GLN A C 1
ATOM 982 O O . GLN A 1 120 ? -28.844 -2.875 53.264 1.00 70.12 120 GLN A O 1
ATOM 987 N N . VAL A 1 121 ? -28.040 -4.016 51.509 1.00 71.19 121 VAL A N 1
ATOM 988 C CA . VAL A 1 121 ? -28.420 -5.349 52.008 1.00 71.19 121 VAL A CA 1
ATOM 989 C C . VAL A 1 121 ? -27.600 -5.725 53.242 1.00 71.19 121 VAL A C 1
ATOM 991 O O . VAL A 1 121 ? -28.171 -6.218 54.218 1.00 71.19 121 VAL A O 1
ATOM 994 N N . VAL A 1 122 ? -26.292 -5.456 53.242 1.00 68.12 122 VAL A N 1
ATOM 995 C CA . VAL A 1 122 ? -25.420 -5.664 54.408 1.00 68.12 122 VAL A CA 1
ATOM 996 C C . VAL A 1 122 ? -25.891 -4.804 55.582 1.00 68.12 122 VAL A C 1
ATOM 998 O O . VAL A 1 122 ? -26.103 -5.326 56.678 1.00 68.12 122 VAL A O 1
ATOM 1001 N N . LEU A 1 123 ? -26.163 -3.516 55.353 1.00 67.31 123 LEU A N 1
ATOM 1002 C CA . LEU A 1 123 ? -26.683 -2.604 56.377 1.00 67.31 123 LEU A CA 1
ATOM 1003 C C . LEU A 1 123 ? -28.036 -3.058 56.937 1.00 67.31 123 LEU A C 1
ATOM 1005 O O . LEU A 1 123 ? -28.249 -3.009 58.149 1.00 67.31 123 LEU A O 1
ATOM 1009 N N . ASN A 1 124 ? -28.951 -3.513 56.081 1.00 70.69 124 ASN A N 1
ATOM 1010 C CA . ASN A 1 124 ? -30.263 -3.994 56.513 1.00 70.69 124 ASN A CA 1
ATOM 1011 C C . ASN A 1 124 ? -30.137 -5.264 57.363 1.00 70.69 124 ASN A C 1
ATOM 1013 O O . ASN A 1 124 ? -30.744 -5.343 58.430 1.00 70.69 124 ASN A O 1
ATOM 1017 N N . LYS A 1 125 ? -29.282 -6.211 56.960 1.00 68.56 125 LYS A N 1
ATOM 1018 C CA . LYS A 1 125 ? -29.045 -7.450 57.710 1.00 68.56 125 LYS A CA 1
ATOM 1019 C C . LYS A 1 125 ? -28.385 -7.187 59.066 1.00 68.56 125 LYS A C 1
ATOM 1021 O O . LYS A 1 125 ? -28.774 -7.783 60.065 1.00 68.56 125 LYS A O 1
ATOM 1026 N N . LEU A 1 126 ? -27.454 -6.235 59.137 1.00 65.94 126 LEU A N 1
ATOM 1027 C CA . LEU A 1 126 ? -26.851 -5.801 60.400 1.00 65.94 126 LEU A CA 1
ATOM 1028 C C . LEU A 1 126 ? -27.869 -5.104 61.324 1.00 65.94 126 LEU A C 1
ATOM 1030 O O . LEU A 1 126 ? -27.883 -5.349 62.531 1.00 65.94 126 LEU A O 1
ATOM 1034 N N . LYS A 1 127 ? -28.781 -4.292 60.775 1.00 68.31 127 LYS A N 1
ATOM 1035 C CA . LYS A 1 127 ? -29.881 -3.685 61.546 1.00 68.31 127 LYS A CA 1
ATOM 1036 C C . LYS A 1 127 ? -30.885 -4.725 62.058 1.00 68.31 127 LYS A C 1
ATOM 1038 O O . LYS A 1 127 ? -31.361 -4.591 63.186 1.00 68.31 127 LYS A O 1
ATOM 1043 N N . GLU A 1 128 ? -31.190 -5.760 61.272 1.00 70.69 128 GLU A N 1
ATOM 1044 C CA . GLU A 1 128 ? -32.042 -6.892 61.675 1.00 70.69 128 GLU A CA 1
ATOM 1045 C C . GLU A 1 128 ? -31.408 -7.742 62.785 1.00 70.69 128 GLU A C 1
ATOM 1047 O O . GLU A 1 128 ? -32.112 -8.203 63.681 1.00 70.69 128 GLU A O 1
ATOM 1052 N N . MET A 1 129 ? -30.079 -7.884 62.790 1.00 68.25 129 MET A N 1
ATOM 1053 C CA . MET A 1 129 ? -29.328 -8.588 63.840 1.00 68.25 129 MET A CA 1
ATOM 1054 C C . MET A 1 129 ? -29.198 -7.793 65.156 1.00 68.25 129 MET A C 1
ATOM 1056 O O . MET A 1 129 ? -28.585 -8.279 66.104 1.00 68.25 129 MET A O 1
ATOM 1060 N N . GLY A 1 130 ? -29.804 -6.601 65.248 1.00 61.50 130 GLY A N 1
ATOM 1061 C CA . GLY A 1 130 ? -29.927 -5.829 66.491 1.00 61.50 130 GLY A CA 1
ATOM 1062 C C . GLY A 1 130 ? -28.961 -4.649 66.637 1.00 61.50 130 GLY A C 1
ATOM 1063 O O . GLY A 1 130 ? -29.000 -3.964 67.656 1.00 61.50 130 GLY A O 1
ATOM 1064 N N . TYR A 1 131 ? -28.140 -4.345 65.627 1.00 60.97 131 TYR A N 1
ATOM 1065 C CA . TYR A 1 131 ? -27.139 -3.269 65.674 1.00 60.97 131 TYR A CA 1
ATOM 1066 C C . TYR A 1 131 ? -27.703 -1.900 65.235 1.00 60.97 131 TYR A C 1
ATOM 1068 O O . TYR A 1 131 ? -27.128 -1.223 64.385 1.00 60.97 131 TYR A O 1
ATOM 1076 N N . LYS A 1 132 ? -28.855 -1.483 65.781 1.00 57.62 132 LYS A N 1
ATOM 1077 C CA . LYS A 1 132 ? -29.596 -0.289 65.312 1.00 57.62 132 LYS A CA 1
ATOM 1078 C C . LYS A 1 132 ? -28.907 1.066 65.561 1.00 57.62 132 LYS A C 1
ATOM 1080 O O . LYS A 1 132 ? -29.218 2.001 64.831 1.00 57.62 132 LYS A O 1
ATOM 1085 N N . ASP A 1 133 ? -27.961 1.148 66.501 1.00 60.28 133 ASP A N 1
ATOM 1086 C CA . ASP A 1 133 ? -27.339 2.411 66.955 1.00 60.28 133 ASP A CA 1
ATOM 1087 C C . ASP A 1 133 ? -25.822 2.513 66.677 1.00 60.28 133 ASP A C 1
ATOM 1089 O O . ASP A 1 133 ? -25.122 3.335 67.270 1.00 60.28 133 ASP A O 1
ATOM 1093 N N . PHE A 1 134 ? -25.280 1.669 65.796 1.00 58.81 134 PHE A N 1
ATOM 1094 C CA . PHE A 1 134 ? -23.863 1.723 65.424 1.00 58.81 134 PHE A CA 1
ATOM 1095 C C . PHE A 1 134 ? -23.635 2.630 64.205 1.00 58.81 134 PHE A C 1
ATOM 1097 O O . PHE A 1 134 ? -24.386 2.600 63.233 1.00 58.81 134 PHE A O 1
ATOM 1104 N N . ASP A 1 135 ? -22.559 3.415 64.251 1.00 61.00 135 ASP A N 1
ATOM 1105 C CA . ASP A 1 135 ? -21.984 4.117 63.098 1.00 61.00 135 ASP A CA 1
ATOM 1106 C C . ASP A 1 135 ? -21.612 3.106 61.990 1.00 61.00 135 ASP A C 1
ATOM 1108 O O . ASP A 1 135 ? -21.141 2.002 62.285 1.00 61.00 135 ASP A O 1
ATOM 1112 N N . HIS A 1 136 ? -21.823 3.489 60.722 1.00 60.72 136 HIS A N 1
ATOM 1113 C CA . HIS A 1 136 ? -21.476 2.723 59.518 1.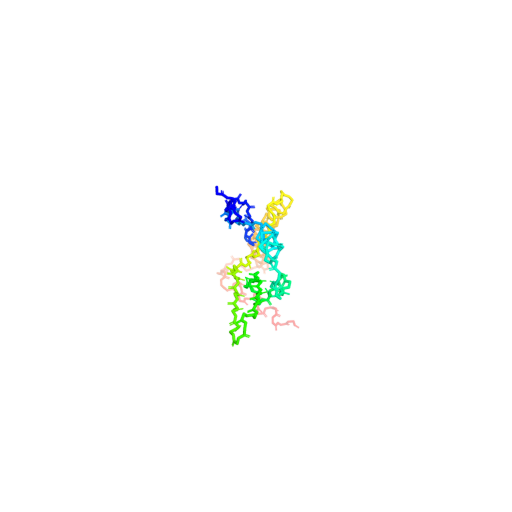00 60.72 136 HIS A CA 1
ATOM 1114 C C . HIS A 1 136 ? -20.078 2.087 59.595 1.00 60.72 136 HIS A C 1
ATOM 1116 O O . HIS A 1 136 ? -19.904 0.944 59.170 1.00 60.72 136 HIS A O 1
ATOM 1122 N N . GLN A 1 137 ? -19.100 2.781 60.182 1.00 61.59 137 GLN A N 1
ATOM 1123 C CA . GLN A 1 137 ? -17.729 2.288 60.304 1.00 61.59 137 GLN A CA 1
ATOM 1124 C C . GLN A 1 137 ? -17.611 1.105 61.285 1.00 61.59 137 GLN A C 1
ATOM 1126 O O . GLN A 1 137 ? -16.971 0.101 60.974 1.00 61.59 137 GLN A O 1
ATOM 1131 N N . LYS A 1 138 ? -18.311 1.159 62.428 1.00 63.00 138 LYS A N 1
ATOM 1132 C CA . LYS A 1 138 ? -18.353 0.054 63.406 1.00 63.00 138 LYS A CA 1
ATOM 1133 C C . LYS A 1 138 ? -19.170 -1.141 62.915 1.00 63.00 138 LYS A C 1
ATOM 1135 O O . LYS A 1 138 ? -18.862 -2.279 63.257 1.00 63.00 138 LYS A O 1
ATOM 1140 N N . LEU A 1 139 ? -20.209 -0.893 62.118 1.00 62.16 139 LEU A N 1
ATOM 1141 C CA . LEU A 1 139 ? -21.028 -1.940 61.499 1.00 62.16 139 LEU A CA 1
ATOM 1142 C C . LEU A 1 139 ? -20.213 -2.795 60.514 1.00 62.16 139 LEU A C 1
ATOM 1144 O O . LEU A 1 139 ? -20.320 -4.023 60.533 1.00 62.16 139 LEU A O 1
ATOM 1148 N N . PHE A 1 140 ? -19.360 -2.158 59.708 1.00 62.59 140 PHE A N 1
ATOM 1149 C CA . PHE A 1 140 ? -18.449 -2.848 58.791 1.00 62.59 140 PHE A CA 1
ATOM 1150 C C . PHE A 1 140 ? -17.392 -3.693 59.524 1.00 62.59 140 PHE A C 1
ATOM 1152 O O . PHE A 1 140 ? -17.137 -4.828 59.117 1.00 62.59 140 PHE A O 1
ATOM 1159 N N . GLU A 1 141 ? -16.815 -3.190 60.622 1.00 64.62 141 GLU A N 1
ATOM 1160 C CA . GLU A 1 141 ? -15.833 -3.933 61.432 1.00 64.62 141 GLU A CA 1
ATOM 1161 C C . GLU A 1 141 ? -16.424 -5.214 62.041 1.00 64.62 141 GLU A C 1
ATOM 1163 O O . GLU A 1 141 ? -15.828 -6.284 61.917 1.00 64.62 141 GLU A O 1
ATOM 1168 N N . VAL A 1 142 ? -17.627 -5.141 62.626 1.00 65.19 142 VAL A N 1
ATOM 1169 C CA . VAL A 1 142 ? -18.313 -6.309 63.216 1.00 65.19 142 VAL A CA 1
ATOM 1170 C C . VAL A 1 142 ? -18.602 -7.387 62.164 1.00 65.19 142 VAL A C 1
ATOM 1172 O O . VAL A 1 142 ? -18.441 -8.580 62.433 1.00 65.19 142 VAL A O 1
ATOM 1175 N N . PHE A 1 143 ? -18.991 -6.989 60.949 1.00 61.62 143 PHE A N 1
ATOM 1176 C CA . PHE A 1 143 ? -19.226 -7.922 59.844 1.00 61.62 143 PHE A CA 1
ATOM 1177 C C . PHE A 1 143 ? -17.933 -8.630 59.401 1.00 61.62 143 PHE A C 1
ATOM 1179 O O . PHE A 1 143 ? -17.918 -9.850 59.214 1.00 61.62 143 PHE A O 1
ATOM 1186 N N . TYR A 1 144 ? -16.828 -7.886 59.295 1.00 60.47 144 TYR A N 1
ATOM 1187 C CA . TYR A 1 144 ? -15.519 -8.424 58.911 1.00 60.47 144 TYR A CA 1
ATOM 1188 C C . TYR A 1 144 ? -14.919 -9.353 59.978 1.00 60.47 144 TYR A C 1
ATOM 1190 O O . TYR A 1 144 ? -14.313 -10.373 59.642 1.00 60.47 144 TYR A O 1
ATOM 1198 N N . GLU A 1 145 ? -15.106 -9.045 61.265 1.00 62.44 145 GLU A N 1
ATOM 1199 C CA . GLU A 1 145 ? -14.684 -9.925 62.360 1.00 62.44 145 GLU A CA 1
ATOM 1200 C C . GLU A 1 145 ? -15.471 -11.244 62.392 1.00 62.44 145 GLU A C 1
ATOM 1202 O O . GLU A 1 145 ? -14.892 -12.293 62.688 1.00 62.44 145 GLU A O 1
ATOM 1207 N N . GLY A 1 146 ? -16.763 -11.219 62.040 1.00 57.94 146 GLY A N 1
ATOM 1208 C CA . GLY A 1 146 ? -17.601 -12.416 61.923 1.00 57.94 146 GLY A CA 1
ATOM 1209 C C . GLY A 1 146 ? -17.150 -13.367 60.807 1.00 57.94 146 GLY A C 1
ATOM 1210 O O . GLY A 1 146 ? -17.090 -14.576 61.019 1.00 57.94 146 GLY A O 1
ATOM 1211 N N . LEU A 1 147 ? -16.753 -12.824 59.651 1.00 49.34 147 LEU A N 1
ATOM 1212 C CA . LEU A 1 147 ? -16.188 -13.579 58.520 1.00 49.34 147 LEU A CA 1
ATOM 1213 C C . LEU A 1 147 ? -14.822 -14.211 58.825 1.00 49.34 147 LEU A C 1
ATOM 1215 O O . LEU A 1 147 ? -14.462 -15.212 58.217 1.00 49.34 147 LEU A O 1
ATOM 1219 N N . ARG A 1 148 ? -14.064 -13.650 59.773 1.00 43.34 148 ARG A N 1
ATOM 1220 C CA . ARG A 1 148 ? -12.739 -14.150 60.177 1.00 43.34 148 ARG A CA 1
ATOM 1221 C C . ARG A 1 148 ? -12.800 -15.294 61.202 1.00 43.34 148 ARG A C 1
ATOM 1223 O O . ARG A 1 148 ? -11.757 -15.828 61.569 1.00 43.34 148 ARG A O 1
ATOM 1230 N N . ARG A 1 149 ? -13.995 -15.626 61.707 1.00 44.09 149 ARG A N 1
ATOM 1231 C CA . ARG A 1 149 ? -14.236 -16.666 62.727 1.00 44.09 149 ARG A CA 1
ATOM 1232 C C . ARG A 1 149 ? -14.894 -17.946 62.185 1.00 44.09 149 ARG A C 1
ATOM 1234 O O . ARG A 1 149 ? -15.248 -18.806 62.991 1.00 44.09 149 ARG A O 1
ATOM 1241 N N . VAL A 1 150 ? -15.034 -18.079 60.865 1.00 40.66 150 VAL A N 1
ATOM 1242 C CA . VAL A 1 150 ? -15.389 -19.332 60.165 1.00 40.66 150 VAL A CA 1
ATOM 1243 C C . VAL A 1 150 ? -14.138 -19.885 59.499 1.00 40.66 150 VAL A C 1
ATOM 1245 O O . VAL A 1 150 ? -13.933 -21.113 59.585 1.00 40.66 150 VAL A O 1
#

Foldseek 3Di:
DDPQFPWDWDWFADPLRDIDIDTGGDVVSVLVVVVVVVVVPPQKDWDHFDWDDDPQKIKTKIKIWHDDPPDIDIDIDMDMDGHDDTHDNDPVVVVVVVVVVVVVVVVVVVVVVVVVVVLVVLVVVLVVVPVVPDDSVVSVVVVVVVVVVD

Solvent-accessible surface area (backbone atoms only — not comparable to full-atom values): 8887 Å² total; per-residue (Å²): 132,86,65,54,72,52,69,42,83,42,74,31,18,49,98,89,64,52,76,47,78,44,77,45,58,56,69,62,50,46,50,56,48,54,51,52,53,58,73,68,45,78,88,44,51,72,48,73,80,40,75,52,83,55,95,47,40,38,34,46,33,38,38,37,34,39,75,59,90,96,42,78,48,75,50,76,50,75,50,76,50,77,62,82,91,66,44,77,77,44,70,67,61,55,50,52,51,51,52,51,49,51,52,52,53,49,52,50,51,51,50,53,51,50,51,57,50,49,55,51,51,51,52,50,52,45,40,72,73,66,54,74,88,59,57,72,71,59,51,54,50,56,54,54,55,57,66,74,74,114

Mean predicted aligned error: 14.79 Å

Organism: NCBI:txid412755

Nearest PDB structures (foldseek):
  6w40-assembly1_B  TM=2.933E-01  e=9.456E-04  synthetic construct
  6w3g-assembly2_B  TM=4.070E-01  e=3.220E-02  synthetic construct
  6w3g-assembly1_A  TM=3.667E-01  e=2.691E-02  synthetic construct
  6w3f-assembly2_B  TM=3.152E-01  e=2.119E-02  synthetic construct
  6cfw-assembly1_K  TM=3.978E-01  e=6.796E-01  Pyrococcus furiosus DSM 3638